Protein AF-A0A317Z2I4-F1 (afdb_monomer)

Nearest PDB structures (foldseek):
  5yhe-assembly1_A  TM=9.950E-01  e=4.617E-11  Staphylococcus aureus
  5yhg-assembly1_A  TM=9.967E-01  e=8.342E-11  Staphylococcus aureus
  5yh5-assembly1_A  TM=9.871E-01  e=1.719E-10  Staphylococcus aureus
  3dp8-assembly2_B  TM=9.802E-01  e=1.949E-06  Escherichia coli K-12
  2noo-assembly1_A  TM=9.917E-01  e=5.224E-06  Escherichia coli K-12

pLDDT: mean 96.77, std 2.31, range [90.06, 98.69]

Solvent-accessible surface area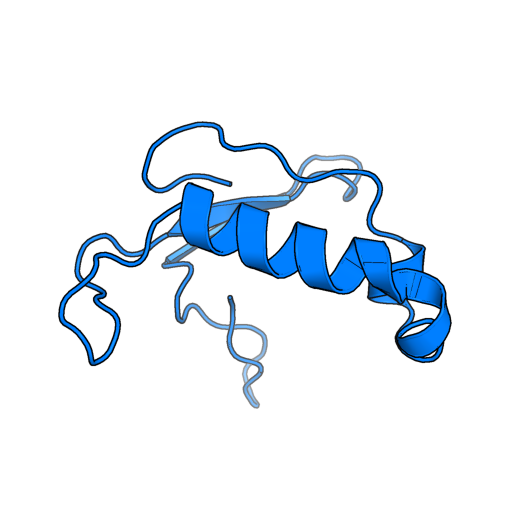 (backbone atoms only — not comparable to full-atom values): 4896 Å² total; per-residue (Å²): 95,66,40,85,50,97,90,42,81,40,65,63,52,21,67,48,71,50,70,43,96,87,70,81,49,69,41,35,35,42,44,85,88,44,56,47,97,89,65,50,75,49,38,18,66,60,52,45,53,54,52,51,61,51,55,77,44,31,80,83,40,51,90,43,64,64,61,69,66,62,84,82,81,60,69,78,46,69,44,26,52

Radius of gyration: 13.48 Å; Cα contacts (8 Å, |Δi|>4): 102; chains: 1; bounding box: 34×30×35 Å

Organism: Staphylococcus pseudintermedius (NCBI:txid283734)

InterPro domains:
  IPR000914 Solute-binding protein family 5 domain [PF00496] (9-81)
  IPR023765 Solute-binding protein family 5, conserved site [PS01040] (14-36)
  IPR039424 Solute-binding protein family 5 [PTHR30290] (2-81)

Structure (mmCIF, N/CA/C/O backbone):
data_AF-A0A317Z2I4-F1
#
_entry.id   AF-A0A317Z2I4-F1
#
loop_
_atom_site.group_PDB
_atom_site.id
_atom_site.type_symbol
_atom_site.label_atom_id
_atom_site.label_alt_id
_atom_site.label_comp_id
_atom_site.label_asym_id
_atom_site.label_entity_id
_atom_site.label_seq_id
_atom_site.pdbx_PDB_ins_code
_atom_site.Cartn_x
_atom_site.Cartn_y
_atom_site.Cartn_z
_atom_site.occupancy
_atom_site.B_iso_or_equiv
_atom_site.auth_seq_id
_atom_site.auth_comp_id
_atom_site.auth_asym_id
_atom_site.auth_atom_id
_atom_site.pdbx_PDB_model_num
ATOM 1 N N . LEU A 1 1 ? 0.137 -6.276 0.788 1.00 96.56 1 LEU A N 1
ATOM 2 C CA . LEU A 1 1 ? -1.003 -5.677 0.046 1.00 96.56 1 LEU A CA 1
ATOM 3 C C . LEU A 1 1 ? -1.571 -6.615 -1.015 1.00 96.56 1 LEU A C 1
ATOM 5 O O . LEU A 1 1 ? -2.783 -6.791 -1.052 1.00 96.56 1 LEU A O 1
ATOM 9 N N . VAL A 1 2 ? -0.722 -7.230 -1.838 1.00 98.19 2 VAL A N 1
ATOM 10 C CA . VAL A 1 2 ? -1.098 -8.212 -2.871 1.00 98.19 2 VAL A CA 1
ATOM 11 C C . VAL A 1 2 ? -0.654 -9.624 -2.480 1.00 98.19 2 VAL A C 1
ATOM 13 O O . VAL A 1 2 ? 0.122 -9.781 -1.534 1.00 98.19 2 VAL A O 1
ATOM 16 N N . ARG A 1 3 ? -1.126 -10.647 -3.198 1.00 97.88 3 ARG A N 1
ATOM 17 C CA . ARG A 1 3 ? -0.696 -12.041 -3.026 1.00 97.88 3 ARG A CA 1
ATOM 18 C C . ARG A 1 3 ? 0.080 -12.513 -4.254 1.00 97.88 3 ARG A C 1
ATOM 20 O O . ARG A 1 3 ? -0.394 -12.354 -5.375 1.00 97.88 3 ARG A O 1
ATOM 27 N N . ASN A 1 4 ? 1.240 -13.129 -4.034 1.00 97.31 4 ASN A N 1
ATOM 28 C CA . ASN A 1 4 ? 1.968 -13.849 -5.077 1.00 97.31 4 ASN A CA 1
ATOM 29 C C . ASN A 1 4 ? 1.384 -15.263 -5.223 1.00 97.31 4 ASN A C 1
ATOM 31 O O . ASN A 1 4 ? 1.265 -15.984 -4.232 1.00 97.31 4 ASN A O 1
ATOM 35 N N . THR A 1 5 ? 0.983 -15.639 -6.434 1.00 97.56 5 THR A N 1
ATOM 36 C CA . THR A 1 5 ? 0.394 -16.946 -6.758 1.00 97.56 5 THR A CA 1
ATOM 37 C C . THR A 1 5 ? 1.112 -17.561 -7.957 1.00 97.56 5 THR A C 1
ATOM 39 O O . THR A 1 5 ? 1.883 -16.881 -8.631 1.00 97.56 5 THR A O 1
ATOM 42 N N . LYS A 1 6 ? 0.841 -18.838 -8.261 1.00 97.19 6 LYS A N 1
ATOM 43 C CA . LYS A 1 6 ? 1.392 -19.495 -9.460 1.00 97.19 6 LYS A CA 1
ATOM 44 C C . LYS A 1 6 ? 0.987 -18.780 -10.757 1.00 97.19 6 LYS A C 1
ATOM 46 O O . LYS A 1 6 ? 1.783 -18.718 -11.683 1.00 97.19 6 LYS A O 1
ATOM 51 N N . ASP A 1 7 ? -0.196 -18.167 -10.769 1.00 96.31 7 ASP A N 1
ATOM 52 C CA . ASP A 1 7 ? -0.756 -17.443 -11.918 1.00 96.31 7 ASP A CA 1
ATOM 53 C C . ASP A 1 7 ? -0.439 -15.935 -11.879 1.00 96.31 7 ASP A C 1
ATOM 55 O O . ASP A 1 7 ? -1.162 -15.113 -12.453 1.00 96.31 7 ASP A O 1
ATOM 59 N N . GLY A 1 8 ? 0.602 -15.555 -11.130 1.00 96.56 8 GLY A N 1
ATOM 60 C CA . GLY A 1 8 ? 1.069 -14.181 -10.972 1.00 96.56 8 GLY A CA 1
ATOM 61 C C . GLY A 1 8 ? 0.511 -13.459 -9.744 1.00 96.56 8 GLY A C 1
ATOM 62 O O . GLY A 1 8 ? 0.022 -14.062 -8.784 1.00 96.56 8 GLY A O 1
ATOM 63 N N . ILE A 1 9 ? 0.616 -12.130 -9.761 1.00 97.56 9 ILE A N 1
ATOM 64 C CA . ILE A 1 9 ? 0.197 -11.271 -8.649 1.00 97.56 9 ILE A CA 1
ATOM 65 C C . ILE A 1 9 ? -1.320 -11.078 -8.680 1.00 97.56 9 ILE A C 1
ATOM 67 O O . ILE A 1 9 ? -1.886 -10.696 -9.704 1.00 97.56 9 ILE A O 1
ATOM 71 N N . LYS A 1 10 ? -1.982 -11.331 -7.547 1.00 97.75 10 LYS A N 1
ATOM 72 C CA . LYS A 1 10 ? -3.439 -11.226 -7.395 1.00 97.75 10 LYS A CA 1
ATOM 73 C C . LYS A 1 10 ? -3.829 -10.262 -6.263 1.00 97.75 10 LYS A C 1
ATOM 75 O O . LYS A 1 10 ? -3.039 -10.064 -5.330 1.00 97.75 10 LYS A O 1
ATOM 80 N N . PRO A 1 11 ? -5.047 -9.689 -6.313 1.00 98.38 11 PRO A N 1
ATOM 81 C CA . PRO A 1 11 ? -5.607 -8.896 -5.221 1.00 98.38 11 PRO A CA 1
ATOM 82 C C . PRO A 1 11 ? -5.619 -9.634 -3.876 1.00 98.38 11 PRO A C 1
ATOM 84 O O . PRO A 1 11 ? -5.764 -10.857 -3.822 1.00 98.38 11 PRO A O 1
ATOM 87 N N . LEU A 1 12 ? -5.480 -8.880 -2.783 1.00 98.25 12 LEU A N 1
ATOM 88 C CA . LEU A 1 12 ? -5.637 -9.389 -1.417 1.00 98.25 12 LEU A CA 1
ATOM 89 C C . LEU A 1 12 ? -6.242 -8.313 -0.508 1.00 98.25 12 LEU A C 1
ATOM 91 O O . LEU A 1 12 ? -7.458 -8.261 -0.370 1.00 98.25 12 LEU A O 1
ATOM 95 N N . LEU A 1 13 ? -5.404 -7.457 0.088 1.00 98.44 13 LEU A N 1
ATOM 96 C CA . LEU A 1 13 ? -5.837 -6.300 0.884 1.00 98.44 13 LEU A CA 1
ATOM 97 C C . LEU A 1 13 ? -6.066 -5.078 -0.011 1.00 98.44 13 LEU A C 1
ATOM 99 O O . LEU A 1 13 ? -6.979 -4.294 0.226 1.00 98.44 13 LEU A O 1
ATOM 103 N N . ALA A 1 14 ? -5.266 -4.955 -1.073 1.00 98.50 14 ALA A N 1
ATOM 104 C CA . ALA A 1 14 ? -5.587 -4.103 -2.208 1.00 98.50 14 ALA A CA 1
ATOM 105 C C . ALA A 1 14 ? -6.449 -4.893 -3.204 1.00 98.50 14 ALA A C 1
ATOM 107 O 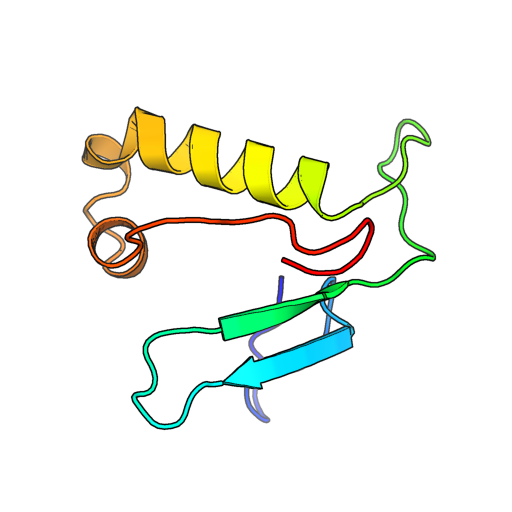O . ALA A 1 14 ? -6.077 -6.008 -3.587 1.00 98.50 14 ALA A O 1
ATOM 108 N N . LYS A 1 15 ? -7.588 -4.323 -3.617 1.00 97.94 15 LYS A N 1
ATOM 109 C CA . LYS A 1 15 ? -8.504 -4.902 -4.615 1.00 97.94 15 LYS A CA 1
ATOM 110 C C . LYS A 1 15 ? -8.020 -4.685 -6.051 1.00 97.94 15 LYS A C 1
ATOM 112 O O . LYS A 1 15 ? -8.275 -5.521 -6.910 1.00 97.94 15 LYS A O 1
ATOM 117 N N . LYS A 1 16 ? -7.298 -3.590 -6.298 1.00 98.31 16 LYS A N 1
ATOM 118 C CA . LYS A 1 16 ? -6.612 -3.284 -7.561 1.00 98.31 16 LYS A CA 1
ATOM 119 C C . LYS A 1 16 ? -5.483 -2.283 -7.318 1.00 98.31 16 LYS A C 1
ATOM 121 O O . LYS A 1 16 ? -5.394 -1.706 -6.232 1.00 98.31 16 LYS A O 1
ATOM 126 N N . TRP A 1 17 ? -4.651 -2.066 -8.326 1.00 98.56 17 TRP A N 1
ATOM 127 C CA . TRP A 1 17 ? -3.642 -1.016 -8.320 1.00 98.56 17 TRP A CA 1
ATOM 128 C C . TRP A 1 17 ? -3.423 -0.474 -9.726 1.00 98.56 17 TRP A C 1
ATOM 130 O O . TRP A 1 17 ? -3.547 -1.214 -10.701 1.00 98.56 17 TRP A O 1
ATOM 140 N N . ASP A 1 18 ? -3.076 0.803 -9.796 1.00 98.25 18 ASP A N 1
ATOM 141 C CA . ASP A 1 18 ? -2.676 1.485 -11.021 1.00 98.25 18 ASP A CA 1
ATOM 142 C C . ASP A 1 18 ? -1.173 1.769 -10.956 1.00 98.25 18 ASP A C 1
ATOM 144 O O . ASP A 1 18 ? -0.630 2.035 -9.878 1.00 98.25 18 ASP A O 1
ATOM 148 N N . VAL A 1 19 ? -0.498 1.709 -12.101 1.00 98.25 19 VAL A N 1
ATOM 149 C CA . VAL A 1 19 ? 0.940 1.980 -12.223 1.00 98.25 19 VAL A CA 1
ATOM 150 C C . VAL A 1 19 ? 1.120 3.159 -13.172 1.00 98.25 19 VAL A C 1
ATOM 152 O O . VAL A 1 19 ? 0.514 3.176 -14.242 1.00 98.25 19 VAL A O 1
ATOM 155 N N . SER A 1 20 ? 1.917 4.154 -12.779 1.00 98.19 20 SER A N 1
ATOM 156 C CA . SER A 1 20 ? 2.269 5.277 -13.655 1.00 98.19 20 SER A CA 1
ATOM 157 C C . SER A 1 20 ? 3.069 4.814 -14.872 1.00 98.19 20 SER A C 1
ATOM 159 O O . SER A 1 20 ? 3.731 3.778 -14.836 1.00 98.19 20 SER A O 1
ATOM 161 N N . GLU A 1 21 ? 3.057 5.614 -15.939 1.00 98.00 21 GLU A N 1
ATOM 162 C CA . GLU A 1 21 ? 3.764 5.311 -17.194 1.00 98.00 21 GLU A CA 1
ATOM 163 C C . GLU A 1 21 ? 5.270 5.073 -16.998 1.00 98.00 21 GLU A C 1
ATOM 165 O O . GLU A 1 21 ? 5.861 4.227 -17.663 1.00 98.00 21 GLU A O 1
ATOM 170 N N . ASP A 1 22 ? 5.891 5.774 -16.045 1.00 97.62 22 ASP A N 1
ATOM 171 C CA . ASP A 1 22 ? 7.309 5.622 -15.704 1.00 97.62 22 ASP A CA 1
ATOM 172 C C . ASP A 1 22 ? 7.610 4.423 -14.783 1.00 97.62 22 ASP A C 1
ATOM 174 O O . ASP A 1 22 ? 8.771 4.166 -14.457 1.00 97.62 22 ASP A O 1
ATOM 178 N N . GLY A 1 23 ? 6.576 3.704 -14.333 1.00 96.94 23 GLY A N 1
ATOM 179 C CA . GLY A 1 23 ? 6.691 2.542 -13.458 1.00 96.94 23 GLY A CA 1
ATOM 180 C C . GLY A 1 23 ? 7.125 2.848 -12.022 1.00 96.94 23 GLY A C 1
ATOM 181 O O . GLY A 1 23 ? 7.472 1.913 -11.297 1.00 96.94 23 GLY A O 1
ATOM 182 N N . LYS A 1 24 ? 7.146 4.120 -11.596 1.00 97.00 24 LYS A N 1
ATOM 183 C CA . LYS A 1 24 ? 7.670 4.528 -10.276 1.00 97.00 24 LYS A CA 1
ATOM 184 C C . LYS A 1 24 ? 6.593 4.844 -9.247 1.00 97.00 24 LYS A C 1
ATOM 186 O O . LYS A 1 24 ? 6.879 4.822 -8.053 1.00 97.00 24 LYS A O 1
ATOM 191 N N . THR A 1 25 ? 5.365 5.105 -9.686 1.00 97.88 25 THR A N 1
ATOM 192 C CA . THR A 1 25 ? 4.232 5.386 -8.802 1.00 97.88 25 THR A CA 1
ATOM 193 C C . THR A 1 25 ? 3.208 4.271 -8.907 1.00 97.88 25 THR A C 1
ATOM 195 O O . THR A 1 25 ? 2.644 4.021 -9.970 1.00 97.88 25 THR A O 1
ATOM 198 N N . TYR A 1 26 ? 2.938 3.627 -7.777 1.00 98.12 26 TYR A N 1
ATOM 199 C CA . TYR A 1 26 ? 1.881 2.634 -7.639 1.00 98.12 26 TYR A CA 1
ATOM 200 C C . TYR A 1 26 ? 0.782 3.246 -6.780 1.00 98.12 26 TYR A C 1
ATOM 202 O O . TYR A 1 26 ? 1.073 3.757 -5.704 1.00 98.12 26 TYR A O 1
ATOM 210 N N . THR A 1 27 ? -0.460 3.210 -7.259 1.00 98.56 27 THR A N 1
ATOM 211 C CA . THR A 1 27 ? -1.638 3.622 -6.482 1.00 98.56 27 THR A CA 1
ATOM 212 C C . THR A 1 27 ? -2.447 2.383 -6.145 1.00 98.56 27 THR A C 1
ATOM 214 O O . THR A 1 27 ? -2.983 1.740 -7.046 1.00 98.56 27 THR A O 1
ATOM 217 N N . PHE A 1 28 ? -2.539 2.029 -4.869 1.00 98.69 28 PHE A N 1
ATOM 218 C CA . PHE A 1 28 ? -3.292 0.873 -4.397 1.00 98.69 28 PHE A CA 1
ATOM 219 C C . PHE A 1 28 ? -4.682 1.289 -3.930 1.00 98.69 28 PHE A C 1
ATOM 221 O O . PHE A 1 28 ? -4.832 2.160 -3.078 1.00 98.69 28 PHE A O 1
ATOM 228 N N . HIS A 1 29 ? -5.699 0.590 -4.433 1.00 98.62 29 HIS A N 1
ATOM 229 C CA . HIS A 1 29 ? -7.081 0.728 -3.980 1.00 98.62 29 HIS A CA 1
ATOM 230 C C . HIS A 1 29 ? -7.372 -0.397 -2.997 1.00 98.62 29 HIS A C 1
ATOM 232 O O . HIS A 1 29 ? -7.311 -1.574 -3.364 1.00 98.62 29 HIS A O 1
ATOM 238 N N . LEU A 1 30 ? -7.661 -0.053 -1.750 1.00 98.69 30 LEU A N 1
ATOM 239 C CA . LEU A 1 30 ? -7.858 -0.983 -0.648 1.00 98.69 30 LEU A CA 1
ATOM 240 C C . LEU A 1 30 ? -9.288 -1.526 -0.610 1.00 98.69 30 LEU A C 1
ATOM 242 O O . LEU A 1 30 ? -10.231 -0.968 -1.183 1.00 98.69 30 LEU A O 1
ATOM 246 N N . ARG A 1 31 ? -9.435 -2.668 0.054 1.00 98.38 31 ARG A N 1
ATOM 247 C CA . ARG A 1 31 ? -10.734 -3.177 0.481 1.00 98.38 31 ARG A CA 1
ATOM 248 C C . ARG A 1 31 ? -11.270 -2.337 1.638 1.00 98.38 31 ARG A C 1
ATOM 250 O O . ARG A 1 31 ? -10.509 -1.955 2.519 1.00 98.38 31 ARG A O 1
ATOM 257 N N . ASP A 1 32 ? -12.572 -2.095 1.632 1.00 97.38 32 ASP A N 1
ATOM 258 C CA . ASP A 1 32 ? -13.313 -1.321 2.635 1.00 97.38 32 ASP A CA 1
ATOM 259 C C . ASP A 1 32 ? -14.064 -2.204 3.647 1.00 97.38 32 ASP A C 1
ATOM 261 O O . ASP A 1 32 ? -14.576 -1.707 4.650 1.00 97.38 32 ASP A O 1
ATOM 265 N N . ASP A 1 33 ? -14.074 -3.520 3.424 1.00 97.94 33 ASP A N 1
ATOM 266 C CA . ASP A 1 33 ? -14.732 -4.530 4.255 1.00 97.94 33 ASP A CA 1
ATOM 267 C C . ASP A 1 33 ? -13.786 -5.224 5.254 1.00 97.94 33 ASP A C 1
ATOM 269 O O . ASP A 1 33 ? -14.191 -6.146 5.963 1.00 97.94 33 ASP A O 1
ATOM 273 N N . VAL A 1 34 ? -12.522 -4.793 5.329 1.00 98.19 34 VAL A N 1
ATOM 274 C CA . VAL A 1 34 ? -11.497 -5.426 6.169 1.00 98.19 34 VAL A CA 1
ATOM 275 C C . VAL A 1 34 ? -11.358 -4.705 7.508 1.00 98.19 34 VAL A C 1
ATOM 277 O O . VAL A 1 34 ? -11.263 -3.480 7.585 1.00 98.19 34 VAL A O 1
ATOM 280 N N . LYS A 1 35 ? -11.287 -5.499 8.576 1.00 98.38 35 LYS A N 1
ATOM 281 C CA . LYS A 1 35 ? -10.971 -5.055 9.934 1.00 98.38 35 LYS A CA 1
ATOM 282 C C . LYS A 1 35 ? -9.826 -5.888 10.494 1.00 98.38 35 LYS A C 1
ATOM 284 O O . LYS A 1 35 ? -9.668 -7.056 10.136 1.00 98.38 35 LYS A O 1
ATOM 289 N N . PHE A 1 36 ? -9.048 -5.289 11.383 1.00 98.44 36 PHE A N 1
ATOM 290 C CA . PHE A 1 36 ? -8.125 -6.013 12.244 1.00 98.44 36 PHE A CA 1
ATOM 291 C C . PHE A 1 36 ? -8.901 -6.866 13.259 1.00 98.44 36 PHE A C 1
ATOM 293 O O . PHE A 1 36 ? -10.109 -6.704 13.447 1.00 98.44 36 PHE A O 1
ATOM 300 N N . HIS A 1 37 ? -8.211 -7.798 13.918 1.00 98.19 37 HIS A N 1
ATOM 301 C CA . HIS A 1 37 ? -8.836 -8.715 14.878 1.00 98.19 37 HIS A CA 1
ATOM 302 C C . HIS A 1 37 ? -9.436 -8.015 16.107 1.00 98.19 37 HIS A C 1
ATOM 304 O O . HIS A 1 37 ? -10.322 -8.573 16.744 1.00 98.19 37 HIS A O 1
ATOM 310 N N . ASP A 1 38 ? -8.990 -6.797 16.413 1.00 97.88 38 ASP A N 1
ATOM 311 C CA . ASP A 1 38 ? -9.535 -5.939 17.471 1.00 97.88 38 ASP A CA 1
ATOM 312 C C . ASP A 1 38 ? -10.790 -5.150 17.037 1.00 97.88 38 ASP A C 1
ATOM 314 O O . ASP A 1 38 ? -11.391 -4.443 17.841 1.00 97.88 38 ASP A O 1
ATOM 318 N N . GLY A 1 39 ? -11.201 -5.271 15.769 1.00 98.00 39 GLY A N 1
ATOM 319 C CA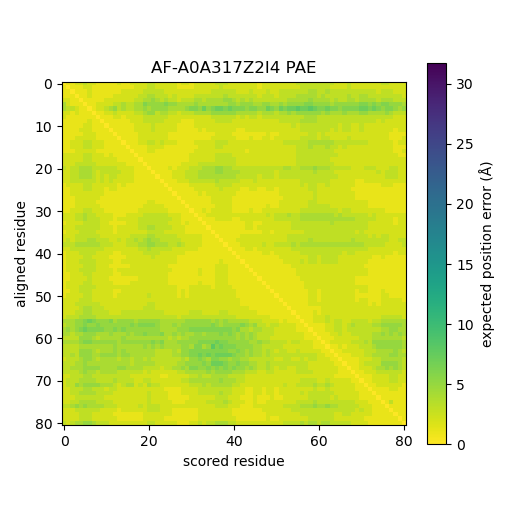 . GLY A 1 39 ? -12.347 -4.573 15.190 1.00 98.00 39 GLY A CA 1
ATOM 320 C C . GLY A 1 39 ? -12.026 -3.224 14.540 1.00 98.00 39 GLY A C 1
ATOM 321 O O . GLY A 1 39 ? -12.908 -2.662 13.881 1.00 98.00 39 GLY A O 1
ATOM 322 N N . THR A 1 40 ? -10.795 -2.719 14.655 1.00 98.12 40 THR A N 1
ATOM 323 C CA . THR A 1 40 ? -10.367 -1.473 14.004 1.00 98.12 40 THR A CA 1
ATOM 324 C C . THR A 1 40 ? -10.395 -1.637 12.475 1.00 98.12 40 THR A C 1
ATOM 326 O O . THR A 1 40 ? -9.960 -2.676 11.969 1.00 98.12 40 THR A O 1
ATOM 329 N N . PRO A 1 41 ? -10.898 -0.662 11.694 1.00 98.00 41 PRO A N 1
ATOM 330 C CA . PRO A 1 41 ? -10.864 -0.734 10.233 1.00 98.00 41 PRO A CA 1
ATOM 331 C C . PRO A 1 41 ? -9.439 -0.809 9.672 1.00 98.00 41 PRO A C 1
ATOM 333 O O . PRO A 1 41 ? -8.528 -0.157 10.175 1.00 98.00 41 PRO A O 1
ATOM 336 N N . PHE A 1 42 ? -9.261 -1.572 8.595 1.00 98.50 42 PHE A N 1
ATOM 337 C CA . PHE A 1 42 ? -8.057 -1.506 7.772 1.00 98.50 42 PHE A CA 1
ATOM 338 C C . PHE A 1 42 ? -8.241 -0.426 6.700 1.00 98.50 42 PHE A C 1
ATOM 340 O O . PHE A 1 42 ? -9.116 -0.546 5.844 1.00 98.50 42 PHE A O 1
ATOM 347 N N . ASP A 1 43 ? -7.428 0.627 6.752 1.00 98.44 43 ASP A N 1
ATOM 348 C CA . ASP A 1 43 ? -7.517 1.784 5.861 1.00 98.44 43 ASP A CA 1
ATOM 349 C C . ASP A 1 43 ? -6.135 2.256 5.370 1.00 98.44 43 ASP A C 1
ATOM 351 O O . ASP A 1 43 ? -5.088 1.670 5.674 1.00 98.44 43 ASP A O 1
ATOM 355 N N . ALA A 1 44 ? -6.139 3.301 4.546 1.00 98.56 44 ALA A N 1
ATOM 356 C CA . ALA A 1 44 ? -4.944 3.869 3.936 1.00 98.56 44 ALA A CA 1
ATOM 357 C C . ALA A 1 44 ? -3.941 4.406 4.969 1.00 98.56 44 ALA A C 1
ATOM 359 O O . ALA A 1 44 ? -2.730 4.231 4.802 1.00 98.56 44 ALA A O 1
ATOM 360 N N . ASP A 1 45 ? -4.429 4.985 6.068 1.00 98.44 45 ASP A N 1
ATOM 361 C CA . ASP A 1 45 ? -3.585 5.471 7.158 1.00 98.44 45 ASP A CA 1
ATOM 362 C C . ASP A 1 45 ? -2.885 4.316 7.879 1.00 98.44 45 ASP A C 1
ATOM 364 O O . ASP A 1 45 ? -1.692 4.406 8.180 1.00 98.44 45 ASP A O 1
ATOM 368 N N . ALA A 1 46 ? -3.584 3.201 8.119 1.00 98.38 46 ALA A N 1
ATOM 369 C CA . ALA A 1 46 ? -2.979 2.001 8.689 1.00 98.38 46 ALA A CA 1
ATOM 370 C C . ALA A 1 46 ? -1.868 1.439 7.785 1.00 98.38 46 ALA A C 1
ATOM 372 O O . ALA A 1 46 ? -0.804 1.053 8.278 1.00 98.38 46 ALA A O 1
ATOM 373 N N . VAL A 1 47 ? -2.077 1.424 6.464 1.00 98.25 47 VAL A N 1
ATOM 374 C CA . VAL A 1 47 ? -1.053 1.000 5.493 1.00 98.25 47 VAL A CA 1
ATOM 375 C C . VAL A 1 47 ? 0.157 1.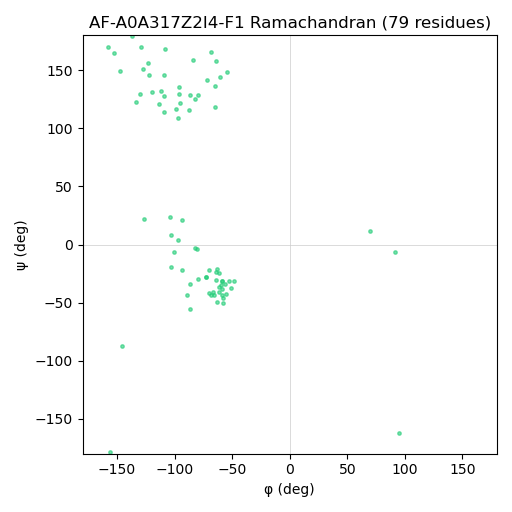927 5.529 1.00 98.25 47 VAL A C 1
ATOM 377 O O . VAL A 1 47 ? 1.283 1.438 5.651 1.00 98.25 47 VAL A O 1
ATOM 380 N N . LYS A 1 48 ? -0.060 3.247 5.462 1.00 98.31 48 LYS A N 1
ATOM 381 C CA . LYS A 1 48 ? 1.022 4.233 5.513 1.00 98.31 48 LYS A CA 1
ATOM 382 C C . LYS A 1 48 ? 1.841 4.089 6.794 1.00 98.31 48 LYS A C 1
ATOM 384 O O . LYS A 1 48 ? 3.055 3.940 6.706 1.00 98.31 48 LYS A O 1
ATOM 389 N N . LYS A 1 49 ? 1.185 4.037 7.958 1.00 98.12 49 LYS A N 1
ATOM 390 C CA . LYS A 1 49 ? 1.852 3.856 9.259 1.00 98.12 49 LYS A CA 1
ATOM 391 C C . LYS A 1 49 ? 2.726 2.603 9.295 1.00 98.12 49 LYS A C 1
ATOM 393 O O . LYS A 1 49 ? 3.843 2.655 9.795 1.00 98.12 49 LYS A O 1
ATOM 398 N N . ASN A 1 50 ? 2.244 1.487 8.745 1.00 97.88 50 ASN A N 1
ATOM 399 C CA . ASN A 1 50 ? 3.021 0.247 8.696 1.00 97.88 50 ASN A CA 1
ATOM 400 C C . ASN A 1 50 ? 4.259 0.368 7.796 1.00 97.88 50 ASN A C 1
ATOM 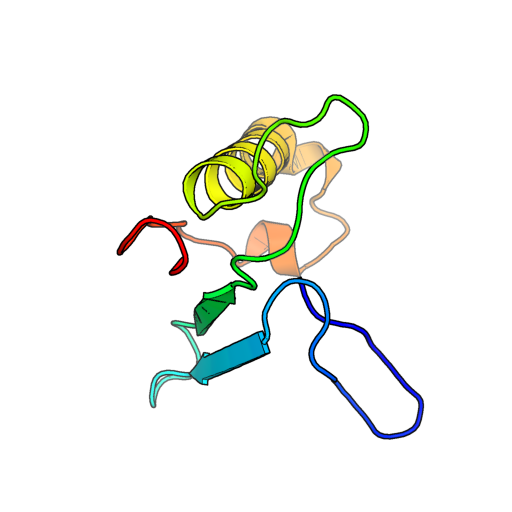402 O O . ASN A 1 50 ? 5.330 -0.099 8.176 1.00 97.88 50 ASN A O 1
ATOM 406 N N . ILE A 1 51 ? 4.132 0.977 6.612 1.00 97.06 51 ILE A N 1
ATOM 407 C CA . ILE A 1 51 ? 5.284 1.145 5.715 1.00 97.06 51 ILE A CA 1
ATOM 408 C C . ILE A 1 51 ? 6.287 2.135 6.314 1.00 97.06 51 ILE A C 1
ATOM 410 O O . ILE A 1 51 ? 7.480 1.843 6.315 1.00 97.06 51 ILE A O 1
ATOM 414 N N . ASP A 1 52 ? 5.821 3.255 6.870 1.00 96.75 52 ASP A N 1
ATOM 415 C CA . ASP A 1 52 ? 6.679 4.250 7.520 1.00 96.75 52 ASP A CA 1
ATOM 416 C C . ASP A 1 52 ? 7.482 3.610 8.669 1.00 96.75 52 ASP A C 1
ATOM 418 O O . ASP A 1 52 ? 8.704 3.731 8.688 1.00 96.75 52 ASP A O 1
ATOM 422 N N . ALA A 1 53 ? 6.847 2.808 9.533 1.00 96.12 53 ALA A N 1
ATOM 423 C CA . ALA A 1 53 ? 7.531 2.095 10.620 1.00 96.12 53 ALA A CA 1
ATOM 424 C C . ALA A 1 53 ? 8.632 1.123 10.132 1.00 96.12 53 ALA A C 1
ATOM 426 O O . ALA A 1 53 ? 9.676 0.970 10.772 1.00 96.12 53 ALA A O 1
ATOM 427 N N . VAL A 1 54 ? 8.435 0.468 8.979 1.00 95.75 54 VAL A N 1
ATOM 428 C CA . VAL A 1 54 ? 9.475 -0.369 8.347 1.00 95.75 54 VAL A CA 1
ATOM 429 C C . VAL A 1 54 ? 10.610 0.499 7.800 1.00 95.75 54 VAL A C 1
ATOM 431 O O . VAL A 1 54 ? 11.785 0.156 7.949 1.00 95.75 54 VAL A O 1
ATOM 434 N N . GLN A 1 55 ? 10.282 1.633 7.179 1.00 94.75 55 GLN A N 1
ATOM 435 C CA . GLN A 1 55 ? 11.266 2.534 6.578 1.00 94.75 55 GLN A CA 1
ATOM 436 C C . GLN A 1 55 ? 12.079 3.316 7.622 1.00 94.75 55 GLN A C 1
ATOM 438 O O . GLN A 1 55 ? 13.253 3.595 7.379 1.00 94.75 55 GLN A O 1
ATOM 443 N N . GLU A 1 56 ? 11.535 3.581 8.809 1.00 94.88 56 GLU A N 1
ATOM 444 C CA . GLU A 1 56 ? 12.294 4.102 9.958 1.00 94.88 56 GLU A CA 1
ATOM 445 C C . GLU A 1 56 ? 13.440 3.155 10.357 1.00 94.88 56 GLU A C 1
ATOM 447 O O . GLU A 1 56 ? 14.525 3.596 10.735 1.00 94.88 56 GLU A O 1
ATOM 452 N N . ASN A 1 57 ? 13.253 1.846 10.153 1.00 93.69 57 ASN A N 1
ATOM 453 C CA . ASN A 1 57 ? 14.251 0.805 10.399 1.00 93.69 57 ASN A CA 1
ATOM 454 C C . ASN A 1 57 ? 14.909 0.270 9.112 1.00 93.69 57 ASN A C 1
ATOM 456 O O . ASN A 1 57 ? 15.467 -0.831 9.098 1.00 93.69 57 ASN A O 1
ATOM 460 N N . LYS A 1 58 ? 14.910 1.053 8.022 1.00 90.06 58 LYS A N 1
ATOM 461 C CA . LYS A 1 58 ? 15.368 0.658 6.670 1.00 90.06 58 LYS A CA 1
ATOM 462 C C . LYS A 1 58 ? 16.734 -0.035 6.622 1.00 90.06 58 LYS A C 1
ATOM 464 O O . LYS A 1 58 ? 16.943 -0.908 5.782 1.00 90.06 58 LYS A O 1
ATOM 469 N N . LYS A 1 59 ? 17.669 0.297 7.523 1.00 91.19 59 LYS A N 1
ATOM 470 C CA . LYS A 1 59 ? 18.985 -0.372 7.602 1.00 91.19 59 LYS A CA 1
ATOM 471 C C . LYS A 1 59 ? 18.850 -1.880 7.854 1.00 91.19 59 LYS A C 1
ATOM 473 O O . LYS A 1 59 ? 19.509 -2.663 7.171 1.00 91.19 59 LYS A O 1
ATOM 478 N N . LEU A 1 60 ? 17.959 -2.279 8.764 1.00 93.88 60 LEU A N 1
ATOM 479 C CA . LEU A 1 60 ? 17.681 -3.683 9.094 1.00 93.88 60 LEU A CA 1
ATOM 480 C C . LEU A 1 60 ? 16.948 -4.420 7.962 1.00 93.88 60 LEU A C 1
ATOM 482 O O . LEU A 1 60 ? 17.034 -5.641 7.857 1.00 93.88 60 LEU A O 1
ATOM 486 N N . HIS A 1 61 ? 16.273 -3.680 7.082 1.00 94.25 61 HIS A N 1
ATOM 487 C CA . HIS A 1 61 ? 15.520 -4.214 5.944 1.00 94.25 61 HIS A CA 1
ATOM 488 C C . HIS A 1 61 ? 16.245 -4.060 4.598 1.00 94.25 61 HIS A C 1
ATOM 490 O O . HIS A 1 61 ? 15.679 -4.368 3.551 1.00 94.25 61 HIS A O 1
AT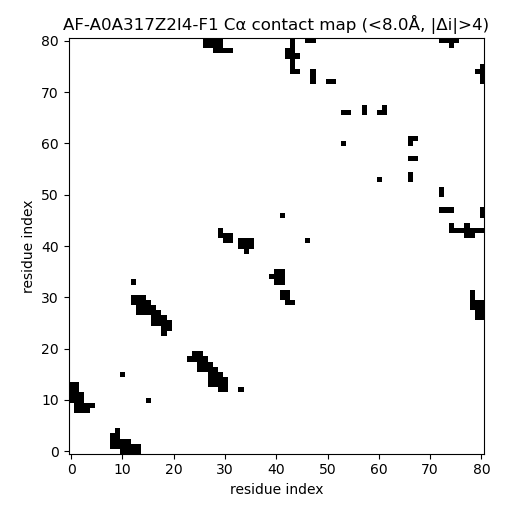OM 496 N N . SER A 1 62 ? 17.511 -3.628 4.607 1.00 91.81 62 SER A N 1
ATOM 497 C CA . SER A 1 62 ? 18.302 -3.359 3.395 1.00 91.81 62 SER A CA 1
ATOM 498 C C . SER A 1 62 ? 18.561 -4.595 2.528 1.00 91.81 62 SER A C 1
ATOM 500 O O . SER A 1 62 ? 18.744 -4.463 1.317 1.00 91.81 62 SER A O 1
ATOM 502 N N . TRP A 1 63 ? 18.507 -5.793 3.120 1.00 93.38 63 TRP A N 1
ATOM 503 C CA . TRP A 1 63 ? 18.569 -7.069 2.402 1.00 93.38 63 TRP A CA 1
ATOM 504 C C . TRP A 1 63 ? 1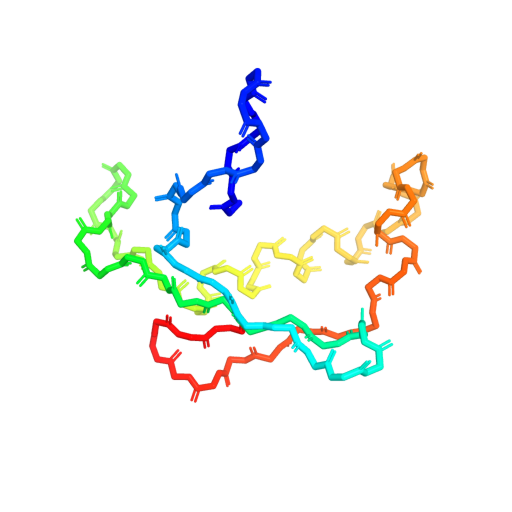7.400 -7.248 1.418 1.00 93.38 63 TRP A C 1
ATOM 506 O O . TRP A 1 63 ? 17.535 -7.957 0.421 1.00 93.38 63 TRP A O 1
ATOM 516 N N . LEU A 1 64 ? 16.265 -6.578 1.656 1.00 93.25 64 LEU A N 1
ATOM 517 C CA . LEU A 1 64 ? 15.123 -6.564 0.754 1.00 93.25 64 LEU A CA 1
ATOM 518 C C . LEU A 1 64 ? 15.165 -5.305 -0.118 1.00 93.25 64 LEU A C 1
ATOM 520 O 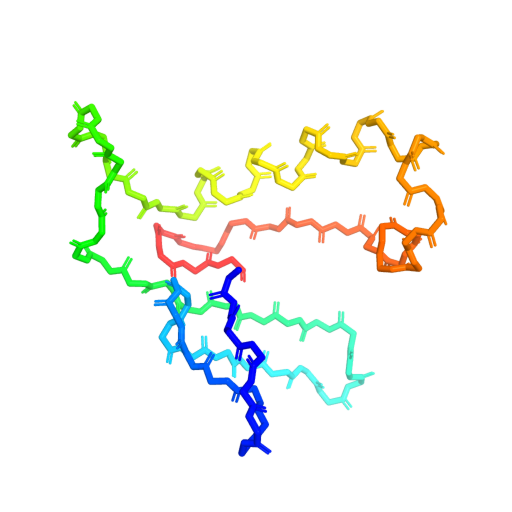O . LEU A 1 64 ? 14.871 -4.194 0.329 1.00 93.25 64 LEU A O 1
ATOM 524 N N . LYS A 1 65 ? 15.464 -5.491 -1.410 1.00 90.56 65 LYS A N 1
ATOM 525 C CA . LYS A 1 65 ? 15.688 -4.388 -2.358 1.00 90.56 65 LYS A CA 1
ATOM 526 C C . LYS A 1 65 ? 14.570 -3.340 -2.356 1.00 90.56 65 LYS A C 1
ATOM 528 O O . LYS A 1 65 ? 14.876 -2.152 -2.431 1.00 90.56 65 LYS A O 1
ATOM 533 N N . ILE A 1 66 ? 13.304 -3.741 -2.214 1.00 91.12 66 ILE A N 1
ATOM 534 C CA . ILE A 1 66 ? 12.168 -2.806 -2.219 1.00 91.12 66 ILE A CA 1
ATOM 535 C C . ILE A 1 66 ? 12.272 -1.739 -1.120 1.00 91.12 66 ILE A C 1
ATOM 537 O O . ILE A 1 66 ? 12.010 -0.575 -1.396 1.00 91.12 66 ILE A O 1
ATOM 541 N N . SER A 1 67 ? 12.758 -2.079 0.081 1.00 90.62 67 SER A N 1
ATOM 542 C CA . SER A 1 67 ? 12.914 -1.105 1.174 1.00 90.62 67 SER A CA 1
ATOM 543 C C . SER A 1 67 ? 13.931 -0.016 0.811 1.00 90.62 67 SER A C 1
ATOM 545 O O . SER A 1 67 ? 13.788 1.150 1.185 1.00 90.62 67 SER A O 1
ATOM 547 N N . THR A 1 68 ? 14.928 -0.361 -0.013 1.00 90.88 68 THR A N 1
ATOM 548 C CA . THR A 1 68 ? 15.888 0.609 -0.558 1.00 90.88 68 THR A CA 1
ATOM 549 C C . THR A 1 68 ? 15.309 1.523 -1.629 1.00 90.88 68 THR A C 1
ATOM 551 O O . THR A 1 68 ? 15.768 2.658 -1.726 1.00 90.88 68 THR A O 1
ATOM 554 N N . LEU A 1 69 ? 14.293 1.061 -2.363 1.00 93.00 69 LEU A N 1
ATOM 555 C CA . LEU A 1 69 ? 13.706 1.750 -3.514 1.00 93.00 69 LEU A CA 1
ATOM 556 C C . LEU A 1 69 ? 12.496 2.625 -3.168 1.00 93.00 69 LEU A C 1
ATOM 558 O O . LEU A 1 69 ? 12.182 3.530 -3.934 1.00 93.00 69 LEU A O 1
ATOM 562 N N . ILE A 1 70 ? 11.814 2.363 -2.048 1.00 94.50 70 ILE A N 1
ATOM 563 C CA . ILE A 1 70 ? 10.695 3.200 -1.599 1.00 94.50 70 ILE A CA 1
ATOM 564 C C . ILE A 1 70 ? 11.228 4.594 -1.253 1.00 94.50 70 ILE A C 1
ATOM 566 O O . ILE A 1 70 ? 12.052 4.739 -0.344 1.00 94.50 70 ILE A O 1
ATOM 570 N N . ASP A 1 71 ? 10.731 5.586 -1.990 1.00 95.31 71 ASP A N 1
ATOM 571 C CA . ASP A 1 71 ? 10.997 7.008 -1.777 1.00 95.31 71 ASP A CA 1
ATOM 572 C C . ASP A 1 71 ? 10.011 7.608 -0.763 1.00 95.31 71 ASP A C 1
ATOM 574 O O . ASP A 1 71 ? 10.414 8.122 0.277 1.00 95.31 71 ASP A O 1
ATOM 578 N N . ASN A 1 72 ? 8.704 7.474 -1.011 1.00 95.00 72 ASN A N 1
ATOM 579 C CA . ASN A 1 72 ? 7.663 7.964 -0.108 1.00 95.00 72 ASN A CA 1
ATOM 580 C C . ASN A 1 72 ? 6.356 7.155 -0.219 1.00 95.00 72 ASN A C 1
ATOM 582 O O . ASN A 1 72 ? 6.146 6.418 -1.183 1.00 95.00 72 ASN A O 1
ATOM 586 N N . VAL A 1 73 ? 5.478 7.320 0.777 1.00 97.38 73 VAL A N 1
ATOM 587 C CA . VAL A 1 73 ? 4.106 6.785 0.808 1.00 97.38 73 VAL A CA 1
ATOM 588 C C . VAL A 1 73 ? 3.146 7.909 1.178 1.00 97.38 73 VAL A C 1
ATOM 590 O O . VAL A 1 73 ? 3.356 8.601 2.182 1.00 97.38 73 VAL A O 1
ATOM 593 N N . LYS A 1 74 ? 2.082 8.080 0.391 1.00 98.06 74 LYS A N 1
ATOM 594 C CA . LYS A 1 74 ? 1.070 9.129 0.571 1.00 98.06 74 LYS A CA 1
ATOM 595 C C . LYS A 1 74 ? -0.306 8.498 0.723 1.00 98.06 74 LYS A C 1
ATOM 597 O O . LYS A 1 74 ? -0.588 7.491 0.097 1.00 98.06 74 LYS A O 1
ATOM 602 N 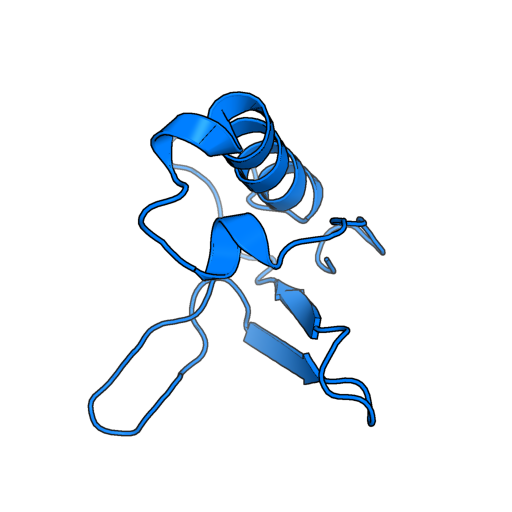N . VAL A 1 75 ? -1.154 9.111 1.537 1.00 98.44 75 VAL A N 1
ATOM 603 C CA . VAL A 1 75 ? -2.575 8.759 1.627 1.00 98.44 75 VAL A CA 1
ATOM 604 C C . VAL A 1 75 ? -3.329 9.708 0.705 1.00 98.44 75 VAL A C 1
ATOM 606 O O . VAL A 1 75 ? -3.206 10.925 0.854 1.00 98.44 75 VAL A O 1
ATOM 609 N N . LYS A 1 76 ? -4.054 9.165 -0.278 1.00 97.56 76 LYS A N 1
ATOM 610 C CA . LYS A 1 76 ? -4.899 9.956 -1.190 1.00 97.56 76 LYS A CA 1
ATOM 611 C C . LYS A 1 76 ? -6.310 10.115 -0.635 1.00 97.56 76 LYS A C 1
ATOM 613 O O . LYS A 1 76 ? -6.863 11.208 -0.677 1.00 97.56 76 LYS A O 1
ATOM 618 N N . ASP A 1 77 ? -6.864 9.031 -0.104 1.00 97.69 77 ASP A N 1
ATOM 619 C CA . ASP A 1 77 ? -8.149 8.992 0.594 1.00 97.69 77 ASP A CA 1
ATOM 620 C C . ASP A 1 77 ? -8.192 7.784 1.545 1.00 97.69 77 ASP A C 1
ATOM 622 O O . ASP A 1 77 ? -7.223 7.030 1.637 1.00 97.69 77 ASP A O 1
ATOM 626 N N . LYS A 1 78 ? -9.319 7.577 2.240 1.00 98.00 78 LYS A N 1
ATOM 627 C CA . LYS A 1 78 ? -9.480 6.523 3.254 1.00 98.00 78 LYS A CA 1
ATOM 628 C C . LYS A 1 78 ? -9.103 5.118 2.761 1.00 98.00 78 LYS A C 1
ATOM 630 O O . LYS A 1 78 ? -8.631 4.314 3.557 1.00 98.00 78 LYS A O 1
ATOM 635 N N . TYR A 1 79 ? -9.284 4.804 1.481 1.00 98.56 79 TYR A N 1
ATOM 636 C CA . TYR A 1 79 ? -8.983 3.485 0.919 1.00 98.56 79 TYR A CA 1
ATOM 637 C C . TYR A 1 79 ? -8.050 3.556 -0.294 1.00 98.56 79 TYR A C 1
ATOM 639 O O . TYR A 1 79 ? -7.993 2.598 -1.066 1.00 98.56 79 TYR A O 1
ATOM 647 N N . THR A 1 80 ? -7.277 4.635 -0.435 1.00 98.44 80 THR A N 1
ATOM 648 C CA . THR A 1 80 ? -6.309 4.795 -1.524 1.00 98.44 80 THR A CA 1
ATOM 649 C C . THR A 1 80 ? -4.963 5.288 -0.997 1.00 98.44 80 THR A C 1
ATOM 651 O O . THR A 1 80 ? -4.871 6.358 -0.387 1.00 98.44 80 THR A O 1
ATOM 654 N N . VAL A 1 81 ? -3.914 4.511 -1.284 1.00 96.75 81 VAL A N 1
ATOM 655 C CA . VAL A 1 81 ? -2.504 4.797 -0.957 1.00 96.75 81 VAL A CA 1
ATOM 656 C C . VAL A 1 81 ? -1.702 4.883 -2.245 1.00 96.75 81 VAL A C 1
ATOM 658 O O . VAL A 1 81 ? -1.706 3.876 -2.990 1.00 96.75 81 VAL A O 1
#

Sequence (81 aa):
LVRNTKDGIKPLLAKKWDVSEDGKTYTFHLRDDVKFHDGTPFDADAVKKNIDAVQENKKLHSWLKISTLIDNVKVKDKYTV

Foldseek 3Di:
DWDQDPVGIADDQFNDWDADPVRQDIKTFGDQPDDDPVRHTDWLVVVQVVLVVCLVVLVVVVVPVVSVSDPHGDDPDGGMD

Secondary structure (DSSP, 8-state):
-EEEETTEEEESSEEEEEE-TTS--EEEEEPSS-B-TTS-B--HHHHHHHHHHHHHTTTTTTTSHHHHH-------BTTB-

Mean predicted aligned error: 2.39 Å